Protein AF-A0A0S7EIQ5-F1 (afdb_monomer_lite)

Secondary structure (DSSP, 8-state):
--TT-----------BTTEEEHHHHHHHTT-SSEEEEETTEEEE----TTSEEEEE--TT----EEE---------TT--------------PPP-------

pLDDT: mean 77.89, std 22.31, range [39.38, 98.56]

Sequence (102 aa):
LSENVFIDERRPVLLCDGKLCLRAIQDLFNLTAVEMMYGPLWIVLVADADGFVPLTFKPKDELTVRNGKRKSTLRTPGSPENSCPSSPALSQSPATTAEASV

Organism: NCBI:txid188132

Radius of gyration: 28.07 Å; chains: 1; bounding box: 56×61×72 Å

Foldseek 3Di:
DDPPPDDPDDDDDDADQQWDQPVVVCVVVVADWKWWDDPPDTHTFDQDPVRTGPDGHDPPDDIDMDHPPDPDPPPPPDDDDDDDPDDDDDDDDDDDDDDDDD

Structure (mmCIF, N/CA/C/O backbone):
data_AF-A0A0S7EIQ5-F1
#
_entry.id   AF-A0A0S7EIQ5-F1
#
loop_
_atom_site.group_PDB
_atom_site.id
_atom_site.type_symbol
_atom_site.label_atom_id
_atom_site.label_alt_id
_atom_site.label_comp_id
_atom_site.label_asym_id
_atom_site.label_entity_id
_atom_site.label_seq_id
_atom_site.pdbx_PDB_ins_code
_atom_site.Cartn_x
_atom_site.Cartn_y
_atom_site.Cartn_z
_atom_site.occupancy
_atom_site.B_iso_or_equiv
_atom_site.auth_seq_id
_atom_site.auth_comp_id
_atom_site.auth_asym_id
_atom_site.auth_atom_id
_atom_site.pdbx_PDB_model_num
ATOM 1 N N . LEU A 1 1 ? -5.487 19.110 -25.484 1.00 54.97 1 LEU A N 1
ATOM 2 C CA . LEU A 1 1 ? -4.943 18.708 -24.166 1.00 54.97 1 LEU A CA 1
ATOM 3 C C . LEU A 1 1 ? -3.569 18.118 -24.418 1.00 54.97 1 LEU A C 1
ATOM 5 O O . LEU A 1 1 ? -3.433 17.412 -25.410 1.00 54.97 1 LEU A O 1
ATOM 9 N N . SER A 1 2 ? -2.568 18.479 -23.620 1.00 50.22 2 SER A N 1
ATOM 10 C CA . SER A 1 2 ? -1.175 18.103 -23.885 1.00 50.22 2 SER A CA 1
ATOM 11 C C . SER A 1 2 ? -0.916 16.621 -23.627 1.00 50.22 2 SER A C 1
ATOM 13 O O . SER A 1 2 ? -1.521 16.018 -22.741 1.00 50.22 2 SER A O 1
ATOM 15 N N . GLU A 1 3 ? 0.023 16.059 -24.381 1.00 59.41 3 GLU A N 1
ATOM 16 C CA . GLU A 1 3 ? 0.601 14.744 -24.112 1.00 59.41 3 GLU A CA 1
ATOM 17 C C . GLU A 1 3 ? 1.236 14.722 -22.705 1.00 59.41 3 GLU A C 1
ATOM 19 O O . GLU A 1 3 ? 1.802 15.724 -22.264 1.00 59.41 3 GLU A O 1
ATOM 24 N N . ASN A 1 4 ? 1.141 13.590 -21.998 1.00 53.50 4 ASN A N 1
ATOM 25 C CA . ASN A 1 4 ? 1.654 13.386 -20.631 1.00 53.50 4 ASN A CA 1
ATOM 26 C C . ASN A 1 4 ? 0.956 14.162 -19.489 1.00 53.50 4 ASN A C 1
ATOM 28 O O . ASN A 1 4 ? 1.593 14.512 -18.493 1.00 53.50 4 ASN A O 1
ATOM 32 N N . VAL A 1 5 ? -0.371 14.338 -19.546 1.00 49.72 5 VAL A N 1
ATOM 33 C CA . VAL A 1 5 ? -1.158 14.497 -18.304 1.00 49.72 5 VAL A CA 1
ATOM 34 C C . VAL A 1 5 ? -1.202 13.148 -17.581 1.00 49.72 5 VAL A C 1
ATOM 36 O O . VAL A 1 5 ? -2.007 12.280 -17.914 1.00 49.72 5 VAL A O 1
ATOM 39 N N . PHE A 1 6 ? -0.336 12.969 -16.583 1.00 54.25 6 PHE A N 1
ATOM 40 C CA . PHE A 1 6 ? -0.439 11.855 -15.641 1.00 54.25 6 PHE A CA 1
ATOM 41 C C . PHE A 1 6 ? -1.675 12.055 -14.759 1.00 54.25 6 PHE A C 1
ATOM 43 O O . PHE A 1 6 ? -1.693 12.922 -13.886 1.00 54.25 6 PHE A O 1
ATOM 50 N N . ILE A 1 7 ? -2.714 11.253 -14.992 1.00 56.72 7 ILE A N 1
ATOM 51 C CA . ILE A 1 7 ? -3.848 11.144 -14.074 1.00 56.72 7 ILE A CA 1
ATOM 52 C C . ILE A 1 7 ? -3.369 10.310 -12.881 1.00 56.72 7 ILE A C 1
ATOM 54 O O . ILE A 1 7 ? -3.043 9.136 -13.049 1.00 56.72 7 ILE A O 1
ATOM 58 N N . ASP A 1 8 ? -3.309 10.912 -11.693 1.00 69.62 8 ASP A N 1
ATOM 59 C CA . ASP A 1 8 ? -2.996 10.198 -10.449 1.00 69.62 8 ASP A CA 1
ATOM 60 C C . ASP A 1 8 ? -4.202 9.324 -10.059 1.00 69.62 8 ASP A C 1
ATOM 62 O O . ASP A 1 8 ? -5.173 9.792 -9.458 1.00 69.62 8 ASP A O 1
ATOM 66 N N . GLU A 1 9 ? -4.193 8.066 -10.510 1.00 83.88 9 GLU A N 1
ATOM 67 C CA . GLU A 1 9 ? -5.317 7.131 -10.406 1.00 83.88 9 GLU A CA 1
ATOM 68 C C . GLU A 1 9 ? -5.500 6.620 -8.968 1.00 83.88 9 GLU A C 1
ATOM 70 O O . GLU A 1 9 ? -5.111 5.514 -8.593 1.00 83.88 9 GLU A O 1
ATOM 75 N N . ARG A 1 10 ? -6.121 7.449 -8.133 1.00 90.50 10 ARG A N 1
ATOM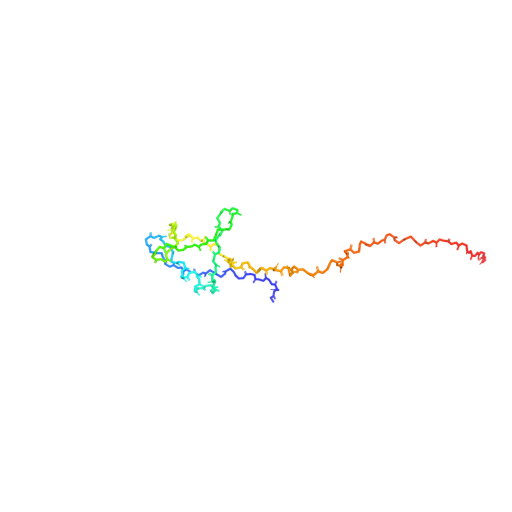 76 C CA . ARG A 1 10 ? -6.379 7.147 -6.723 1.00 90.50 10 ARG A CA 1
ATOM 77 C C . ARG A 1 10 ? -7.597 6.242 -6.562 1.00 90.50 10 ARG A C 1
ATOM 79 O O . ARG A 1 10 ? -8.713 6.612 -6.927 1.00 90.50 10 ARG A O 1
ATOM 86 N N . ARG A 1 11 ? -7.397 5.073 -5.948 1.00 93.69 11 ARG A N 1
ATOM 87 C CA . ARG A 1 11 ? -8.456 4.097 -5.646 1.00 93.69 11 ARG A CA 1
ATOM 88 C C . ARG A 1 11 ? -8.507 3.812 -4.138 1.00 93.69 11 ARG A C 1
ATOM 90 O O . ARG A 1 11 ? -7.535 3.274 -3.611 1.00 93.69 11 ARG A O 1
ATOM 97 N N . PRO A 1 12 ? -9.595 4.163 -3.424 1.00 94.19 12 PRO A N 1
ATOM 98 C CA . PRO A 1 12 ? -9.720 3.865 -2.002 1.00 94.19 12 PRO A CA 1
ATOM 99 C C . PRO A 1 12 ? -9.935 2.363 -1.773 1.00 94.19 12 PRO A C 1
ATOM 101 O O . PRO A 1 12 ? -10.6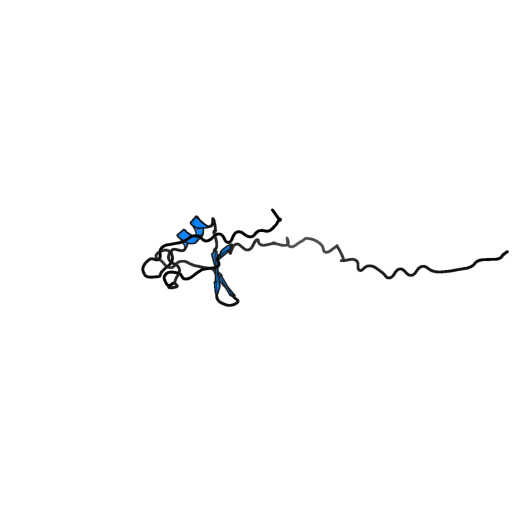29 1.696 -2.540 1.00 94.19 12 PRO A O 1
ATOM 104 N N . VAL A 1 13 ? -9.370 1.848 -0.683 1.00 94.88 13 VAL A N 1
ATOM 105 C CA . VAL A 1 13 ? -9.466 0.445 -0.256 1.00 94.88 13 VAL A CA 1
ATOM 106 C C . VAL A 1 13 ? -9.794 0.367 1.234 1.00 94.88 13 VAL A C 1
ATOM 108 O O . VAL A 1 13 ? -9.472 1.280 1.995 1.00 94.88 13 VAL A O 1
ATOM 111 N N . LEU A 1 14 ? -10.440 -0.721 1.655 1.00 95.81 14 LEU A N 1
ATOM 112 C CA . LEU A 1 14 ? -10.657 -1.022 3.071 1.00 95.81 14 LEU A CA 1
ATOM 113 C C . LEU A 1 14 ? -9.478 -1.824 3.636 1.00 95.81 14 LEU A C 1
ATOM 115 O O . LEU A 1 14 ? -8.848 -2.611 2.928 1.00 95.81 14 LEU A O 1
ATOM 119 N N . LEU A 1 15 ? -9.210 -1.631 4.927 1.00 96.94 15 LEU A N 1
ATOM 120 C CA . LEU A 1 15 ? -8.195 -2.357 5.689 1.00 96.94 15 LEU A CA 1
ATOM 121 C C . LEU A 1 15 ? -8.880 -3.343 6.642 1.00 96.94 15 LEU A C 1
ATOM 123 O O . LEU A 1 15 ? -9.897 -3.004 7.245 1.00 96.94 15 LEU A O 1
ATOM 127 N N . CYS A 1 16 ? -8.304 -4.531 6.811 1.00 96.44 16 CYS A N 1
ATOM 128 C CA . CYS A 1 16 ? -8.732 -5.509 7.814 1.00 96.44 16 CYS A CA 1
ATOM 129 C C . CYS A 1 16 ? -7.790 -5.387 9.015 1.00 96.44 16 CYS A C 1
ATOM 131 O O . CYS A 1 16 ? -6.622 -5.750 8.907 1.00 96.44 16 CYS A O 1
ATOM 133 N N . ASP A 1 17 ? -8.254 -4.786 10.113 1.00 95.88 17 ASP A N 1
ATOM 134 C CA . ASP A 1 17 ? -7.448 -4.496 11.314 1.00 95.88 17 ASP A CA 1
ATOM 135 C C . ASP A 1 17 ? -6.112 -3.783 11.008 1.00 95.88 17 ASP A C 1
ATOM 137 O O . ASP A 1 17 ? -5.057 -4.064 11.574 1.00 95.88 17 ASP A O 1
ATOM 141 N N . GLY A 1 18 ? -6.156 -2.851 10.049 1.00 97.44 18 GLY A N 1
ATOM 142 C CA . GLY A 1 18 ? -4.992 -2.114 9.549 1.00 97.44 18 GLY A CA 1
ATOM 143 C C . GLY A 1 18 ? -4.161 -2.857 8.494 1.00 97.44 18 GLY A C 1
ATOM 144 O O . GLY A 1 18 ? -3.363 -2.216 7.814 1.00 97.44 18 GLY A O 1
ATOM 145 N N . LYS A 1 19 ? -4.352 -4.166 8.287 1.00 97.62 19 LYS A N 1
ATOM 146 C CA . LYS A 1 19 ? -3.726 -4.902 7.177 1.00 97.62 19 LYS A CA 1
ATOM 147 C C . LYS A 1 19 ? -4.390 -4.570 5.836 1.00 97.62 19 LYS A C 1
ATOM 149 O O . LYS A 1 19 ? -5.602 -4.365 5.755 1.00 97.62 19 LYS A O 1
ATOM 154 N N . LEU A 1 20 ? -3.607 -4.617 4.758 1.00 97.62 20 LEU A N 1
ATOM 155 C CA . LEU A 1 20 ? -4.070 -4.450 3.376 1.00 97.62 20 LEU A CA 1
ATOM 156 C C . LEU A 1 20 ? -3.978 -5.781 2.616 1.00 97.62 20 LEU A C 1
ATOM 158 O O . LEU A 1 20 ? -2.925 -6.414 2.609 1.00 97.62 20 LEU A O 1
ATOM 162 N N . CYS A 1 21 ? -5.061 -6.225 1.973 1.00 97.94 21 CYS A N 1
ATOM 163 C CA . CYS A 1 21 ? -5.035 -7.435 1.144 1.00 97.94 21 CYS A CA 1
ATOM 164 C C . CYS A 1 21 ? -4.225 -7.173 -0.135 1.00 97.94 21 CYS A C 1
ATOM 166 O O . CYS A 1 21 ? -4.595 -6.305 -0.930 1.00 97.94 21 CYS A O 1
ATOM 168 N N . LEU A 1 22 ? -3.145 -7.930 -0.366 1.00 98.06 22 LEU A N 1
ATOM 169 C CA . LEU A 1 22 ? -2.279 -7.720 -1.536 1.00 98.06 22 LEU A CA 1
ATOM 170 C C . LEU A 1 22 ? -3.046 -7.933 -2.847 1.00 98.06 22 LEU A C 1
ATOM 172 O O . LEU A 1 22 ? -2.892 -7.162 -3.797 1.00 98.06 22 LEU A O 1
ATOM 176 N N . ARG A 1 23 ? -3.930 -8.937 -2.865 1.00 97.94 23 ARG A N 1
ATOM 177 C CA . ARG A 1 23 ? -4.746 -9.266 -4.033 1.00 97.94 23 ARG A CA 1
ATOM 178 C C . ARG A 1 23 ? -5.676 -8.127 -4.446 1.00 97.94 23 ARG A C 1
ATOM 180 O O . ARG A 1 23 ? -5.847 -7.902 -5.636 1.00 97.94 23 ARG A O 1
ATOM 187 N N . ALA A 1 24 ? -6.206 -7.358 -3.493 1.00 96.94 24 ALA A N 1
ATOM 188 C CA . ALA A 1 24 ? -7.017 -6.189 -3.817 1.00 96.94 24 ALA A CA 1
ATOM 189 C C . ALA A 1 24 ? -6.209 -5.152 -4.620 1.00 96.94 24 ALA A C 1
ATOM 191 O O . ALA A 1 24 ? -6.694 -4.666 -5.634 1.00 96.94 24 ALA A O 1
ATOM 192 N N . ILE A 1 25 ? -4.957 -4.864 -4.238 1.00 95.88 25 ILE A N 1
ATOM 193 C CA . ILE A 1 25 ? -4.093 -3.938 -4.997 1.00 95.88 25 ILE A CA 1
ATOM 194 C C . ILE A 1 25 ? -3.784 -4.498 -6.395 1.00 95.88 25 ILE A C 1
ATOM 196 O O . ILE A 1 25 ? -3.825 -3.765 -7.382 1.00 95.88 25 ILE A O 1
ATOM 200 N N . GLN A 1 26 ? -3.478 -5.797 -6.475 1.00 96.69 26 GLN A N 1
ATOM 201 C CA . GLN A 1 26 ? -3.203 -6.493 -7.735 1.00 96.69 26 GLN A CA 1
ATOM 202 C C . GLN A 1 26 ? -4.394 -6.393 -8.699 1.00 96.69 26 GLN A C 1
ATOM 204 O O . GLN A 1 26 ? -4.226 -5.926 -9.826 1.00 96.69 26 GLN A O 1
ATOM 209 N N . ASP A 1 27 ? -5.595 -6.741 -8.239 1.00 96.75 27 ASP A N 1
ATOM 210 C CA . ASP A 1 27 ? -6.804 -6.760 -9.063 1.00 96.75 27 ASP A CA 1
ATOM 211 C C . ASP A 1 27 ? -7.289 -5.328 -9.409 1.00 96.75 27 ASP A C 1
ATOM 213 O O . ASP A 1 27 ? -7.660 -5.077 -10.556 1.00 96.75 27 ASP A O 1
ATOM 217 N N . LEU A 1 28 ? -7.221 -4.351 -8.484 1.00 95.25 28 LEU A N 1
ATOM 218 C CA . LEU A 1 28 ? -7.667 -2.963 -8.739 1.00 95.25 28 LEU A CA 1
ATOM 219 C C . LEU A 1 28 ? -6.796 -2.194 -9.747 1.00 95.25 28 LEU A C 1
ATOM 221 O O . LEU A 1 28 ? -7.312 -1.295 -10.411 1.00 95.25 28 LEU A O 1
ATOM 225 N N . PHE A 1 29 ? -5.503 -2.517 -9.850 1.00 93.19 29 PHE A N 1
ATOM 226 C CA . PHE A 1 29 ? -4.548 -1.848 -10.747 1.00 93.19 29 PHE A CA 1
ATOM 227 C C . PHE A 1 29 ? -4.032 -2.758 -11.881 1.00 93.19 29 PHE A C 1
ATOM 229 O O . PHE A 1 29 ? -3.109 -2.383 -12.605 1.00 93.19 29 PHE A O 1
ATOM 236 N N . ASN A 1 30 ? -4.603 -3.960 -12.038 1.00 94.56 30 ASN A N 1
ATOM 237 C CA . ASN A 1 30 ? -4.151 -4.999 -12.976 1.00 94.56 30 ASN A CA 1
ATOM 238 C C . ASN A 1 30 ? -2.634 -5.301 -12.868 1.00 94.56 30 ASN A C 1
ATOM 240 O O . ASN A 1 30 ? -1.925 -5.516 -13.858 1.00 94.56 30 ASN A O 1
ATOM 244 N N . LEU A 1 31 ? -2.114 -5.279 -11.638 1.00 93.69 31 LEU A N 1
ATOM 245 C CA . LEU A 1 31 ? -0.717 -5.545 -11.313 1.00 93.69 31 LEU A CA 1
ATOM 246 C C . LEU A 1 31 ? -0.538 -6.997 -10.877 1.00 93.69 31 LEU A C 1
ATOM 248 O O . LEU A 1 31 ? -1.369 -7.573 -10.193 1.00 93.69 31 LEU A O 1
ATOM 252 N N . THR A 1 32 ? 0.596 -7.596 -11.236 1.00 94.62 32 THR A N 1
ATOM 253 C CA . THR A 1 32 ? 0.905 -8.998 -10.884 1.00 94.62 32 THR A CA 1
ATOM 254 C C . THR A 1 32 ? 2.081 -9.118 -9.919 1.00 94.62 32 THR A C 1
ATOM 256 O O . THR A 1 32 ? 2.055 -9.969 -9.039 1.00 94.62 32 THR A O 1
ATOM 259 N N . ALA A 1 33 ? 3.057 -8.215 -10.010 1.00 96.12 33 ALA A N 1
ATOM 260 C CA . ALA A 1 33 ? 3.952 -7.884 -8.906 1.00 96.12 33 ALA A CA 1
ATOM 261 C C . ALA A 1 33 ? 3.736 -6.404 -8.570 1.00 96.12 33 ALA A C 1
ATOM 263 O O . ALA A 1 33 ? 3.659 -5.580 -9.484 1.00 96.12 33 ALA A O 1
ATOM 264 N N . VAL A 1 34 ? 3.634 -6.073 -7.285 1.00 97.25 34 VAL A N 1
ATOM 265 C CA . VAL A 1 34 ? 3.427 -4.700 -6.806 1.00 97.25 34 VAL A CA 1
ATOM 266 C C . VAL A 1 34 ? 4.678 -4.267 -6.053 1.00 97.25 34 VAL A C 1
ATOM 268 O O . VAL A 1 34 ? 5.104 -4.953 -5.129 1.00 97.25 34 VAL A O 1
ATOM 271 N N . GLU A 1 35 ? 5.263 -3.138 -6.436 1.00 97.25 35 GLU A N 1
ATOM 272 C CA . GLU A 1 35 ? 6.245 -2.428 -5.612 1.00 97.25 35 GLU A CA 1
ATOM 273 C C . GLU A 1 35 ? 5.571 -1.188 -5.003 1.00 97.25 35 GLU A C 1
ATOM 275 O O . GLU A 1 35 ? 4.886 -0.464 -5.726 1.00 97.25 35 GLU A O 1
ATOM 280 N N . MET A 1 36 ? 5.777 -0.918 -3.710 1.00 96.44 36 MET A N 1
ATOM 281 C CA . MET A 1 36 ? 5.385 0.349 -3.069 1.00 96.44 36 MET A CA 1
ATOM 282 C C . MET A 1 36 ? 6.606 1.217 -2.762 1.00 96.44 36 MET A C 1
ATOM 284 O O . MET A 1 36 ? 7.697 0.698 -2.507 1.00 96.44 36 MET A O 1
ATOM 288 N N . MET A 1 37 ? 6.418 2.535 -2.748 1.00 96.12 37 MET A N 1
ATOM 289 C CA . MET A 1 37 ? 7.438 3.479 -2.296 1.00 96.12 37 MET A CA 1
ATOM 290 C C . MET A 1 37 ? 7.592 3.421 -0.766 1.00 96.12 37 MET A C 1
ATOM 292 O O . MET A 1 37 ? 6.611 3.518 -0.033 1.00 96.12 37 MET A O 1
ATOM 296 N N . TYR A 1 38 ? 8.825 3.287 -0.280 1.00 93.62 38 TYR A N 1
ATOM 297 C CA . TYR A 1 38 ? 9.170 3.276 1.142 1.00 93.62 38 TYR A CA 1
ATOM 298 C C . TYR A 1 38 ? 10.436 4.112 1.369 1.00 93.62 38 TYR A C 1
ATOM 300 O O . TYR A 1 38 ? 11.565 3.653 1.167 1.00 93.62 38 TYR A O 1
ATOM 308 N N . GLY A 1 39 ? 10.247 5.386 1.727 1.00 92.62 39 GLY A N 1
ATOM 309 C CA . GLY A 1 39 ? 11.328 6.374 1.713 1.00 92.62 39 GLY A CA 1
ATOM 310 C C . GLY A 1 39 ? 11.936 6.491 0.303 1.00 92.62 39 GLY A C 1
ATOM 311 O O . GLY A 1 39 ? 11.182 6.654 -0.654 1.00 92.62 39 GLY A O 1
ATOM 312 N N . PRO A 1 40 ? 13.269 6.382 0.134 1.00 94.19 40 PRO A N 1
ATOM 313 C CA . PRO A 1 40 ? 13.912 6.402 -1.183 1.00 94.19 40 PRO A CA 1
ATOM 314 C C . PRO A 1 40 ? 13.836 5.056 -1.930 1.00 94.19 40 PRO A C 1
ATOM 316 O O . PRO A 1 40 ? 14.307 4.960 -3.064 1.00 94.19 40 PRO A O 1
ATOM 319 N N . LEU A 1 41 ? 13.312 3.998 -1.302 1.00 96.12 41 LEU A N 1
ATOM 320 C CA . LEU A 1 41 ? 13.291 2.645 -1.855 1.00 96.12 41 LEU A CA 1
ATOM 321 C C . LEU A 1 41 ? 11.942 2.308 -2.490 1.00 96.12 41 LEU A C 1
ATOM 323 O O . LEU A 1 41 ? 10.904 2.869 -2.147 1.00 96.12 41 LEU A O 1
ATOM 327 N N . TRP A 1 42 ? 11.966 1.319 -3.379 1.00 96.88 42 TRP A N 1
ATOM 328 C CA . TRP A 1 42 ? 10.776 0.623 -3.853 1.00 96.88 42 TRP A CA 1
ATOM 329 C C . TRP A 1 42 ? 10.853 -0.819 -3.366 1.00 96.88 42 TRP A C 1
ATOM 331 O O . TRP A 1 42 ? 11.777 -1.543 -3.741 1.00 96.88 42 TRP A O 1
ATOM 341 N N . ILE A 1 43 ? 9.925 -1.211 -2.494 1.00 96.19 43 ILE A N 1
ATOM 342 C CA . ILE A 1 43 ? 9.887 -2.545 -1.885 1.00 96.19 43 ILE A CA 1
ATOM 343 C C . ILE A 1 43 ? 8.792 -3.382 -2.541 1.00 96.19 43 ILE A C 1
ATOM 345 O O . ILE A 1 43 ? 7.690 -2.890 -2.779 1.00 96.19 43 ILE A O 1
ATOM 349 N N . VAL A 1 44 ? 9.091 -4.646 -2.844 1.00 97.12 44 VAL A N 1
ATOM 350 C CA . VAL A 1 44 ? 8.098 -5.589 -3.378 1.00 97.12 44 VAL A CA 1
ATOM 351 C C . VAL A 1 44 ? 7.131 -5.964 -2.259 1.00 97.12 44 VAL A C 1
ATOM 353 O O . VAL A 1 44 ? 7.557 -6.422 -1.200 1.00 97.12 44 VAL A O 1
ATOM 356 N N . LEU A 1 45 ? 5.834 -5.794 -2.502 1.00 97.69 45 LEU A N 1
ATOM 357 C CA . LEU A 1 45 ? 4.799 -6.275 -1.599 1.00 97.69 45 LEU A CA 1
ATOM 358 C C . LEU A 1 45 ? 4.620 -7.787 -1.753 1.00 97.69 45 LEU A C 1
ATOM 360 O O . LEU A 1 45 ? 4.483 -8.309 -2.860 1.00 97.69 45 LEU A O 1
ATOM 364 N N . VAL A 1 46 ? 4.591 -8.470 -0.613 1.00 97.50 46 VAL A N 1
ATOM 365 C CA . VAL A 1 46 ? 4.338 -9.908 -0.473 1.00 97.50 46 VAL A CA 1
ATOM 366 C C . VAL A 1 46 ? 3.137 -10.126 0.442 1.00 97.50 46 VAL A C 1
ATOM 368 O O . VAL A 1 46 ? 2.754 -9.217 1.176 1.00 97.50 46 VAL A O 1
ATOM 371 N N . ALA A 1 47 ? 2.544 -11.316 0.386 1.00 98.12 47 ALA A N 1
ATOM 372 C CA . ALA A 1 47 ? 1.469 -11.718 1.283 1.00 98.12 47 ALA A CA 1
ATOM 373 C C . ALA A 1 47 ? 1.995 -12.588 2.437 1.00 98.12 47 ALA A C 1
ATOM 375 O O . ALA A 1 47 ? 2.946 -13.351 2.263 1.00 98.12 47 ALA A O 1
ATOM 376 N N . ASP A 1 48 ? 1.345 -12.487 3.594 1.00 97.94 48 ASP A N 1
ATOM 377 C CA . ASP A 1 48 ? 1.371 -13.484 4.659 1.00 97.94 48 ASP A CA 1
ATOM 378 C C . ASP A 1 48 ? 0.479 -14.697 4.309 1.00 97.94 48 ASP A C 1
ATOM 380 O O . ASP A 1 48 ? -0.070 -14.796 3.207 1.00 97.94 48 ASP A O 1
ATOM 384 N N . ALA A 1 49 ? 0.351 -15.646 5.241 1.00 97.94 49 ALA A N 1
ATOM 385 C CA . ALA A 1 49 ? -0.434 -16.869 5.044 1.00 97.94 49 ALA A CA 1
ATOM 386 C C . ALA A 1 49 ? -1.934 -16.613 4.780 1.00 97.94 49 ALA A C 1
ATOM 388 O O . ALA A 1 49 ? -2.590 -17.453 4.168 1.00 97.94 49 ALA A O 1
ATOM 389 N N . ASP A 1 50 ? -2.450 -15.453 5.196 1.00 97.81 50 ASP A N 1
ATOM 390 C CA . ASP A 1 50 ? -3.855 -15.056 5.077 1.00 97.81 50 ASP A CA 1
ATOM 391 C C . ASP A 1 50 ? -4.121 -14.195 3.818 1.00 97.81 50 ASP A C 1
ATOM 393 O O . ASP A 1 50 ? -5.258 -13.804 3.551 1.00 97.81 50 ASP A O 1
ATOM 397 N N . GLY A 1 51 ? -3.087 -13.881 3.024 1.00 98.19 51 GLY A N 1
ATOM 398 C CA . GLY A 1 51 ? -3.197 -13.056 1.812 1.00 98.19 51 GLY A CA 1
ATOM 399 C C . GLY A 1 51 ? -2.994 -11.548 2.027 1.00 98.19 51 GLY A C 1
ATOM 400 O O . GLY A 1 51 ? -3.203 -10.755 1.098 1.00 98.19 51 GLY A O 1
ATOM 401 N N . PHE A 1 52 ? -2.587 -11.126 3.225 1.00 98.56 52 PHE A N 1
ATOM 402 C CA . PHE A 1 52 ? -2.384 -9.720 3.571 1.00 98.56 52 PHE A CA 1
ATOM 403 C C . PHE A 1 52 ? -0.919 -9.302 3.481 1.00 98.56 52 PHE A C 1
ATOM 405 O O . PHE A 1 52 ? -0.010 -10.085 3.728 1.00 98.56 52 PHE A O 1
ATOM 412 N N . VAL A 1 53 ? -0.672 -8.030 3.176 1.00 97.94 53 VAL A N 1
ATOM 413 C CA . VAL A 1 53 ? 0.661 -7.440 3.321 1.00 97.94 53 VAL A CA 1
ATOM 414 C C . VAL A 1 53 ? 1.064 -7.489 4.806 1.00 97.94 53 VAL A C 1
ATOM 416 O O . VAL A 1 53 ? 0.269 -7.050 5.641 1.00 97.94 53 VAL A O 1
ATOM 419 N N . PRO A 1 54 ? 2.280 -7.953 5.167 1.00 96.88 54 PRO A N 1
ATOM 420 C CA . PRO A 1 54 ? 2.763 -8.016 6.551 1.00 96.88 54 PRO A CA 1
ATOM 421 C C . PRO A 1 54 ? 3.205 -6.634 7.083 1.00 96.88 54 PRO A C 1
ATOM 423 O O . PRO A 1 54 ? 4.283 -6.476 7.653 1.00 96.88 54 PRO A O 1
ATOM 426 N N . LEU A 1 55 ? 2.369 -5.618 6.865 1.00 94.94 55 LEU A N 1
ATOM 427 C CA . LEU A 1 55 ? 2.509 -4.233 7.311 1.00 94.94 55 LEU A CA 1
ATOM 428 C C . LEU A 1 55 ? 1.134 -3.735 7.774 1.00 94.94 55 LEU A C 1
ATOM 430 O O . LEU A 1 55 ? 0.106 -4.136 7.223 1.00 94.94 55 LEU A O 1
ATOM 434 N N . THR A 1 56 ? 1.115 -2.836 8.756 1.00 96.69 56 THR A N 1
ATOM 435 C CA . THR A 1 56 ? -0.105 -2.157 9.204 1.00 96.69 56 THR A CA 1
ATOM 436 C C . THR A 1 56 ? -0.134 -0.715 8.708 1.00 96.69 56 THR A C 1
ATOM 438 O O . THR A 1 56 ? 0.844 0.024 8.817 1.00 96.69 56 THR A O 1
ATOM 441 N N . PHE A 1 57 ? -1.284 -0.323 8.171 1.00 96.38 57 PHE A N 1
ATOM 442 C CA . PHE A 1 57 ? -1.572 0.993 7.616 1.00 96.38 57 PHE A CA 1
ATOM 443 C C . PHE A 1 57 ? -2.660 1.673 8.451 1.00 96.38 57 PHE A C 1
ATOM 445 O O . PHE A 1 57 ? -3.502 1.013 9.070 1.00 96.38 57 PHE A O 1
ATOM 452 N N . LYS A 1 58 ? -2.659 3.002 8.477 1.00 96.38 58 LYS A N 1
ATOM 453 C CA . LYS A 1 58 ? -3.681 3.813 9.142 1.00 96.38 58 LYS A CA 1
ATOM 454 C C . LYS A 1 58 ? -4.759 4.237 8.139 1.00 96.38 58 LYS A C 1
ATOM 456 O O . LYS A 1 58 ? -4.488 4.374 6.944 1.00 96.38 58 LYS A O 1
ATOM 461 N N . PRO A 1 59 ? -5.995 4.504 8.598 1.00 94.88 59 PRO A N 1
ATOM 462 C CA . PRO A 1 59 ? -7.005 5.123 7.751 1.00 94.88 59 PRO A CA 1
ATOM 463 C C . PRO A 1 59 ? -6.493 6.453 7.178 1.00 94.88 59 PRO A C 1
ATOM 465 O O . PRO A 1 59 ? -6.083 7.328 7.941 1.00 94.88 59 PRO A O 1
ATOM 468 N N . LYS A 1 60 ? -6.602 6.614 5.852 1.00 92.19 60 LYS A N 1
ATOM 469 C CA . LYS A 1 60 ? -6.102 7.752 5.050 1.00 92.19 60 LYS A CA 1
ATOM 470 C C . LYS A 1 60 ? -4.585 7.791 4.783 1.00 92.19 60 LYS A C 1
ATOM 472 O O . LYS A 1 60 ? -4.122 8.803 4.266 1.00 92.19 60 LYS A O 1
ATOM 477 N N . ASP A 1 61 ? -3.829 6.727 5.059 1.00 95.00 61 ASP A N 1
ATOM 478 C CA . ASP A 1 61 ? -2.477 6.597 4.493 1.00 95.00 61 ASP A CA 1
ATOM 479 C C . ASP A 1 61 ? -2.557 6.481 2.954 1.00 95.00 61 ASP A C 1
ATOM 481 O O . ASP A 1 61 ? -3.396 5.750 2.421 1.00 95.00 61 ASP A O 1
ATOM 485 N N . GLU A 1 62 ? -1.681 7.187 2.231 1.00 93.81 62 GLU A N 1
ATOM 486 C CA . GLU A 1 62 ? -1.590 7.125 0.765 1.00 93.81 62 GLU A CA 1
ATOM 487 C C . GLU A 1 62 ? -0.397 6.259 0.331 1.00 93.81 62 GLU A C 1
ATOM 489 O O . GLU A 1 62 ? 0.738 6.500 0.742 1.00 93.81 62 GLU A O 1
ATOM 494 N N . LEU A 1 63 ? -0.638 5.262 -0.529 1.00 93.88 63 LEU A N 1
ATOM 495 C CA . LEU A 1 63 ? 0.404 4.393 -1.088 1.00 93.88 63 LEU A CA 1
ATOM 496 C C . LEU A 1 63 ? 0.645 4.707 -2.566 1.00 93.88 63 LEU A C 1
ATOM 498 O O . LEU A 1 63 ? -0.207 4.442 -3.412 1.00 93.88 63 LEU A O 1
ATOM 502 N N . THR A 1 64 ? 1.851 5.168 -2.898 1.00 95.50 64 THR A N 1
ATOM 503 C CA . THR A 1 64 ? 2.329 5.159 -4.286 1.00 95.50 64 THR A CA 1
ATOM 504 C C . THR A 1 64 ? 2.807 3.751 -4.639 1.00 95.50 64 THR A C 1
ATOM 506 O O . THR A 1 64 ? 3.785 3.258 -4.068 1.00 95.50 64 THR A O 1
ATOM 509 N N . VAL A 1 65 ? 2.126 3.104 -5.586 1.00 95.00 65 VAL A N 1
ATOM 510 C CA . VAL A 1 65 ? 2.445 1.752 -6.075 1.00 95.00 65 VAL A CA 1
ATOM 511 C C . VAL A 1 65 ? 2.862 1.765 -7.543 1.00 95.00 65 VAL A C 1
ATOM 513 O O . VAL A 1 65 ? 2.494 2.659 -8.302 1.00 95.00 65 VAL A O 1
ATOM 516 N N . ARG A 1 66 ? 3.627 0.755 -7.964 1.00 94.75 66 ARG A N 1
ATOM 517 C CA . ARG A 1 66 ? 3.987 0.526 -9.369 1.00 94.75 66 ARG A CA 1
ATOM 518 C C . ARG A 1 66 ? 4.100 -0.959 -9.701 1.00 94.75 66 ARG A C 1
ATOM 520 O O . ARG A 1 66 ? 4.181 -1.815 -8.821 1.00 94.75 66 ARG A O 1
ATOM 527 N N . ASN A 1 67 ? 4.169 -1.259 -10.996 1.00 95.19 67 ASN A N 1
ATOM 528 C CA . ASN A 1 67 ? 4.390 -2.613 -11.489 1.00 95.19 67 ASN A CA 1
ATOM 529 C C . ASN A 1 67 ? 5.819 -3.098 -11.180 1.00 95.19 67 ASN A C 1
ATOM 531 O O . ASN A 1 67 ? 6.785 -2.621 -11.774 1.00 95.19 67 ASN A O 1
ATOM 535 N N . GLY A 1 68 ? 5.940 -4.087 -10.293 1.00 93.19 68 GLY A N 1
ATOM 536 C CA . GLY A 1 68 ? 7.203 -4.742 -9.944 1.00 93.19 68 GLY A CA 1
ATOM 537 C C . GLY A 1 68 ? 7.726 -5.718 -11.007 1.00 93.19 68 GLY A C 1
ATOM 538 O O . GLY A 1 68 ? 8.850 -6.210 -10.888 1.00 93.19 68 GLY A O 1
ATOM 539 N N . LYS A 1 69 ? 6.960 -6.012 -12.073 1.00 90.06 69 LYS A N 1
ATOM 540 C CA . LYS A 1 69 ? 7.466 -6.804 -13.205 1.00 90.06 69 LYS A CA 1
ATOM 541 C C . LYS A 1 69 ? 8.496 -6.003 -13.993 1.00 90.06 69 LYS A C 1
ATOM 543 O O . LYS A 1 69 ? 8.188 -5.330 -14.977 1.00 90.06 69 LYS A O 1
ATOM 548 N N . ARG A 1 70 ? 9.759 -6.164 -13.605 1.00 77.50 70 ARG A N 1
ATOM 549 C CA . ARG A 1 70 ? 10.911 -5.793 -14.426 1.00 77.50 70 ARG A CA 1
ATOM 550 C C . ARG A 1 70 ? 10.796 -6.506 -15.771 1.00 77.50 70 ARG A C 1
ATOM 552 O O . ARG A 1 70 ? 10.932 -7.727 -15.839 1.00 77.50 70 ARG A O 1
ATOM 559 N N . LYS A 1 71 ? 10.572 -5.745 -16.847 1.00 68.00 71 LYS A N 1
ATOM 560 C CA . LYS A 1 71 ? 10.781 -6.242 -18.210 1.00 68.00 71 LYS A CA 1
ATOM 561 C C . LYS A 1 71 ? 12.261 -6.595 -18.340 1.00 68.00 71 LYS A C 1
ATOM 563 O O . LYS A 1 71 ? 13.107 -5.711 -18.446 1.00 68.00 71 LYS A O 1
ATOM 568 N N . SER A 1 72 ? 12.580 -7.882 -18.230 1.00 57.50 72 SER A N 1
ATOM 569 C CA . SER A 1 72 ? 13.956 -8.336 -18.374 1.00 57.50 72 SER A CA 1
ATOM 570 C C . SER A 1 72 ? 14.363 -8.136 -19.825 1.00 57.50 72 SER A C 1
ATOM 572 O O . SER A 1 72 ? 13.958 -8.897 -20.704 1.00 57.50 72 SER A O 1
ATOM 574 N N . THR A 1 73 ? 15.168 -7.109 -20.085 1.00 55.47 73 THR A N 1
ATOM 575 C CA . THR A 1 73 ? 15.977 -7.042 -21.298 1.00 55.47 73 THR A CA 1
ATOM 576 C C . THR A 1 73 ? 17.068 -8.097 -21.173 1.00 55.47 73 THR A C 1
ATOM 578 O O . THR A 1 73 ? 18.225 -7.786 -20.882 1.00 55.47 73 THR A O 1
ATOM 581 N N . LEU A 1 74 ? 16.678 -9.358 -21.373 1.00 56.00 74 LEU A N 1
ATOM 582 C CA . LEU A 1 74 ? 17.594 -10.433 -21.711 1.00 56.00 74 LEU A CA 1
ATOM 583 C C . LEU A 1 74 ? 18.309 -10.004 -22.993 1.00 56.00 74 LEU A C 1
ATOM 585 O O . LEU A 1 74 ? 17.802 -10.204 -24.095 1.00 56.00 74 LEU A O 1
ATOM 589 N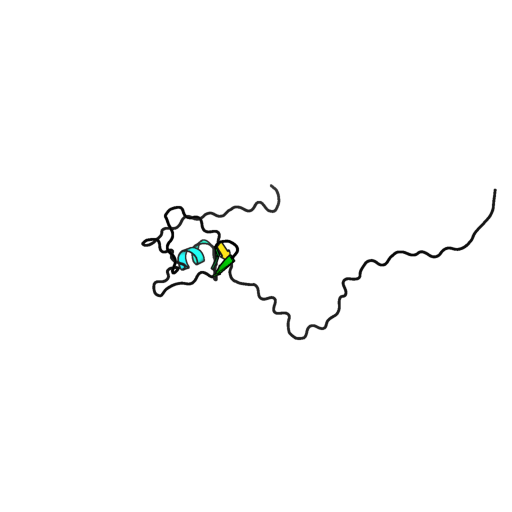 N . ARG A 1 75 ? 19.491 -9.389 -22.856 1.00 59.84 75 ARG A N 1
ATOM 590 C CA . ARG A 1 75 ? 20.448 -9.367 -23.959 1.00 59.84 75 ARG A CA 1
ATOM 591 C C . ARG A 1 75 ? 20.791 -10.824 -24.224 1.00 59.84 75 ARG A C 1
ATOM 593 O O . ARG A 1 75 ? 21.445 -11.445 -23.390 1.00 59.84 75 ARG A O 1
ATOM 600 N N . THR A 1 76 ? 20.315 -11.359 -25.344 1.00 55.09 76 THR A N 1
ATOM 601 C CA . THR A 1 76 ? 20.658 -12.705 -25.804 1.00 55.09 76 THR A CA 1
ATOM 602 C C . THR A 1 76 ? 22.179 -12.865 -25.756 1.00 55.09 76 THR A C 1
ATOM 604 O O . THR A 1 76 ? 22.873 -12.092 -26.429 1.00 55.09 76 THR A O 1
ATOM 607 N N . PRO A 1 77 ? 22.724 -13.817 -24.975 1.00 50.50 77 PRO A N 1
ATOM 608 C CA . PRO A 1 77 ? 24.153 -14.098 -24.985 1.00 50.50 77 PRO A CA 1
ATOM 609 C C . PRO A 1 77 ? 24.536 -14.578 -26.390 1.00 50.50 77 PRO A C 1
ATOM 611 O O . PRO A 1 77 ? 24.168 -15.682 -26.781 1.00 50.50 77 PRO A O 1
ATOM 614 N N . GLY A 1 78 ? 25.193 -13.718 -27.176 1.00 51.78 78 GLY A N 1
ATOM 615 C CA . GLY A 1 78 ? 25.511 -13.996 -28.583 1.00 51.78 78 GLY A CA 1
ATOM 616 C C . GLY A 1 78 ? 25.208 -12.884 -29.596 1.00 51.78 78 GLY A C 1
ATOM 617 O O . GLY A 1 78 ? 25.517 -13.072 -30.767 1.00 51.78 78 GLY A O 1
ATOM 618 N N . SER A 1 79 ? 24.651 -11.728 -29.207 1.00 50.22 79 SER A N 1
ATOM 619 C CA . SER A 1 79 ? 24.656 -10.560 -30.111 1.00 50.22 79 SER A CA 1
ATOM 620 C C . SER A 1 79 ? 26.083 -10.002 -30.228 1.00 50.22 79 SER A C 1
ATOM 622 O O . SER A 1 79 ? 26.614 -9.574 -29.200 1.00 50.22 79 SER A O 1
ATOM 624 N N . PRO A 1 80 ? 26.704 -9.961 -31.424 1.00 59.44 80 PRO A N 1
ATOM 625 C CA . PRO A 1 80 ? 28.034 -9.385 -31.590 1.00 59.44 80 PRO A CA 1
ATOM 626 C C . PRO A 1 80 ? 28.015 -7.872 -31.347 1.00 59.44 80 PRO A C 1
ATOM 628 O O . PRO A 1 80 ? 27.017 -7.191 -31.597 1.00 59.44 80 PRO A O 1
ATOM 631 N N . GLU A 1 81 ? 29.134 -7.343 -30.866 1.00 55.34 81 GLU A N 1
ATOM 632 C CA . GLU A 1 81 ? 29.331 -5.908 -30.681 1.00 55.34 81 GLU A CA 1
ATOM 633 C C . GLU A 1 81 ? 29.616 -5.241 -32.029 1.00 55.34 81 GLU A C 1
ATOM 635 O O . GLU A 1 81 ? 30.680 -5.445 -32.606 1.00 55.34 81 GLU A O 1
ATOM 640 N N . ASN A 1 82 ? 28.678 -4.432 -32.535 1.00 54.72 82 ASN A N 1
ATOM 641 C CA . ASN A 1 82 ? 29.002 -3.403 -33.525 1.00 54.72 82 ASN A CA 1
ATOM 642 C C . ASN A 1 82 ? 27.909 -2.330 -33.652 1.00 54.72 82 ASN A C 1
ATOM 644 O O . ASN A 1 82 ? 26.912 -2.510 -34.350 1.00 54.72 82 ASN A O 1
ATOM 648 N N . SER A 1 83 ? 28.122 -1.196 -32.983 1.00 48.50 83 SER A N 1
ATOM 649 C CA . SER A 1 83 ? 27.662 0.144 -33.387 1.00 48.50 83 SER A CA 1
ATOM 650 C C . SER A 1 83 ? 28.276 1.163 -32.432 1.00 48.50 83 SER A C 1
ATOM 652 O O . SER A 1 83 ? 27.745 1.425 -31.353 1.00 48.50 83 SER A O 1
ATOM 654 N N . CYS A 1 84 ? 29.430 1.713 -32.808 1.00 49.56 84 CYS A N 1
ATOM 655 C CA . CYS A 1 84 ? 30.036 2.824 -32.084 1.00 49.56 84 CYS A CA 1
ATOM 656 C C . CYS A 1 84 ? 29.072 4.025 -32.079 1.00 49.56 84 CYS A C 1
ATOM 658 O O . CYS A 1 84 ? 28.522 4.350 -33.135 1.00 49.56 84 CYS A O 1
ATOM 660 N N . PRO A 1 85 ? 28.905 4.749 -30.959 1.00 47.59 85 PRO A N 1
ATOM 661 C CA . PRO A 1 85 ? 28.402 6.112 -31.021 1.00 47.59 85 PRO A CA 1
ATOM 662 C C . PRO A 1 85 ? 29.490 6.971 -31.677 1.00 47.59 85 PRO A C 1
ATOM 664 O O . PRO A 1 85 ? 30.427 7.414 -31.017 1.00 47.59 85 PRO A O 1
ATOM 667 N N . SER A 1 86 ? 29.409 7.145 -32.997 1.00 44.81 86 SER A N 1
ATOM 668 C CA . SER A 1 86 ? 30.369 7.947 -33.756 1.00 44.81 86 SER A CA 1
ATOM 669 C C . SER A 1 86 ? 30.316 9.405 -33.305 1.00 44.81 86 SER A C 1
ATOM 671 O O . SER A 1 86 ? 29.426 10.154 -33.706 1.00 44.81 86 SER A O 1
ATOM 673 N N . SER A 1 87 ? 31.281 9.810 -32.477 1.00 56.12 87 SER A N 1
ATOM 674 C CA . SER A 1 87 ? 31.509 11.213 -32.134 1.00 56.12 87 SER A CA 1
ATOM 675 C C . SER A 1 87 ? 31.627 12.050 -33.414 1.00 56.12 87 SER A C 1
ATOM 677 O O . SER A 1 87 ? 32.362 11.646 -34.321 1.00 56.12 87 SER A O 1
ATOM 679 N N . PRO A 1 88 ? 30.959 13.214 -33.515 1.00 47.75 88 PRO A N 1
ATOM 680 C CA . PRO A 1 88 ? 31.114 14.084 -34.672 1.00 47.75 88 PRO A CA 1
ATOM 681 C C . PRO A 1 88 ? 32.558 14.593 -34.735 1.00 47.75 88 PRO A C 1
ATOM 683 O O . PRO A 1 88 ? 33.024 15.299 -33.840 1.00 47.75 88 PRO A O 1
ATOM 686 N N . ALA A 1 89 ? 33.281 14.204 -35.785 1.00 39.59 89 ALA A N 1
ATOM 687 C CA . ALA A 1 89 ? 34.659 14.626 -35.993 1.00 39.59 89 ALA A CA 1
ATOM 688 C C . ALA A 1 89 ? 34.736 16.125 -36.334 1.00 39.59 89 ALA A C 1
ATOM 690 O O . ALA A 1 89 ? 33.879 16.671 -37.032 1.00 39.59 89 ALA A O 1
ATOM 691 N N . LEU A 1 90 ? 35.797 16.784 -35.862 1.00 44.03 90 LEU A N 1
ATOM 692 C CA . LEU A 1 90 ? 36.096 18.180 -36.181 1.00 44.03 90 LEU A CA 1
ATOM 693 C C . LEU A 1 90 ? 36.283 18.353 -37.695 1.00 44.03 90 LEU A C 1
ATOM 695 O O . LEU A 1 90 ? 37.181 17.756 -38.287 1.00 44.03 90 LEU A O 1
ATOM 699 N N . SER A 1 91 ? 35.457 19.198 -38.314 1.00 41.78 91 SER A N 1
ATOM 700 C CA . SER A 1 91 ? 35.558 19.524 -39.740 1.00 41.78 91 SER A CA 1
ATOM 701 C C . SER A 1 91 ? 36.768 20.422 -40.015 1.00 41.78 91 SER A C 1
ATOM 703 O O . SER A 1 91 ? 36.664 21.646 -39.998 1.00 41.78 91 SER A O 1
ATOM 705 N N . GLN A 1 92 ? 37.924 19.809 -40.271 1.00 43.75 92 GLN A N 1
ATOM 706 C CA . GLN A 1 92 ? 39.093 20.483 -40.835 1.00 43.75 92 GLN A CA 1
ATOM 707 C C . GLN A 1 92 ? 39.046 20.403 -42.366 1.00 43.75 92 GLN A C 1
ATOM 709 O O . GLN A 1 92 ? 39.439 19.398 -42.955 1.00 43.75 92 GLN A O 1
ATOM 714 N N . SER A 1 93 ? 38.581 21.472 -43.014 1.00 47.31 93 SER A N 1
ATOM 715 C CA . SER A 1 93 ? 38.717 21.636 -44.466 1.00 47.31 93 SER A CA 1
ATOM 716 C C . SER A 1 93 ? 40.113 22.186 -44.798 1.00 47.31 93 SER A C 1
ATOM 718 O O . SER A 1 93 ? 40.462 23.251 -44.283 1.00 47.31 93 SER A O 1
ATOM 720 N N . PRO A 1 94 ? 40.923 21.514 -45.638 1.00 48.34 94 PRO A N 1
ATOM 721 C CA . PRO A 1 94 ? 42.222 22.033 -46.057 1.00 48.34 94 PRO A CA 1
ATOM 722 C C . PRO A 1 94 ? 42.064 23.184 -47.061 1.00 48.34 94 PRO A C 1
ATOM 724 O O . PRO A 1 94 ? 41.135 23.203 -47.867 1.00 48.34 94 PRO A O 1
ATOM 727 N N . ALA A 1 95 ? 42.999 24.132 -47.031 1.00 43.72 95 ALA A N 1
ATOM 728 C CA . ALA A 1 95 ? 43.064 25.252 -47.968 1.00 43.72 95 ALA A CA 1
ATOM 729 C C . ALA A 1 95 ? 44.070 24.98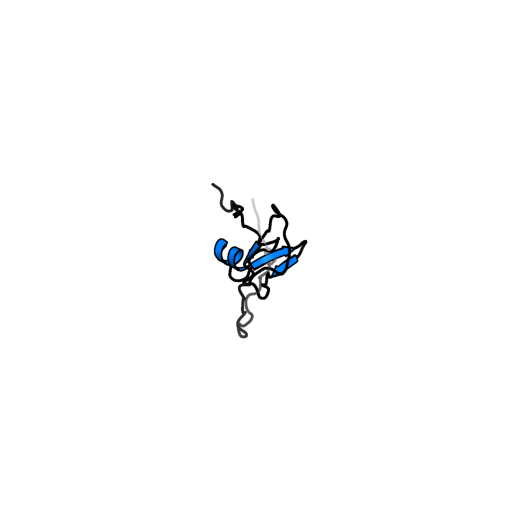6 -49.100 1.00 43.72 95 ALA A C 1
ATOM 731 O O . ALA A 1 95 ? 45.052 24.283 -48.875 1.00 43.72 95 ALA A O 1
ATOM 732 N N . THR A 1 96 ? 43.891 25.643 -50.255 1.00 39.81 96 THR A N 1
ATOM 733 C CA . THR A 1 96 ? 44.987 26.321 -50.980 1.00 39.81 96 THR A CA 1
ATOM 734 C C . THR A 1 96 ? 44.446 27.282 -52.061 1.00 39.81 96 THR A C 1
ATOM 736 O O . THR A 1 96 ? 43.370 27.049 -52.597 1.00 39.81 96 THR A O 1
ATOM 739 N N . THR A 1 97 ? 45.196 28.365 -52.319 1.00 42.88 97 THR A N 1
ATOM 740 C CA . THR A 1 97 ? 45.384 29.156 -53.575 1.00 42.88 97 THR A CA 1
ATOM 741 C C . THR A 1 97 ? 44.431 28.967 -54.781 1.00 42.88 97 THR A C 1
ATOM 743 O O . THR A 1 97 ? 44.190 27.830 -55.171 1.00 42.88 97 THR A O 1
ATOM 746 N N . ALA A 1 98 ? 44.034 29.974 -55.580 1.00 41.44 98 ALA A N 1
ATOM 747 C CA . ALA A 1 98 ? 44.158 31.455 -55.603 1.00 41.44 98 ALA A CA 1
ATOM 748 C C . ALA A 1 98 ? 43.275 31.972 -56.809 1.00 41.44 98 ALA A C 1
ATOM 750 O O . ALA A 1 98 ? 42.418 31.204 -57.239 1.00 41.44 98 ALA A O 1
ATOM 751 N N . GLU A 1 99 ? 43.330 33.166 -57.437 1.00 39.38 99 GLU A N 1
ATOM 752 C CA . GLU A 1 99 ? 44.139 34.404 -57.334 1.00 39.38 99 G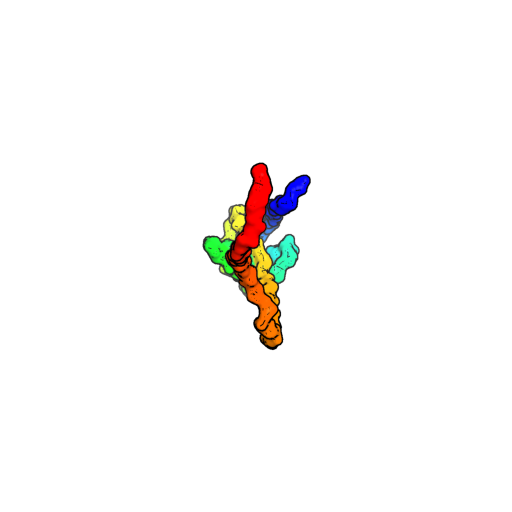LU A CA 1
ATOM 753 C C . GLU A 1 99 ? 43.447 35.603 -58.063 1.00 39.38 99 GLU A C 1
ATOM 755 O O . GLU A 1 99 ? 42.452 35.404 -58.750 1.00 39.38 99 GLU A O 1
ATOM 760 N N . ALA A 1 100 ? 44.034 36.807 -57.950 1.00 47.81 100 ALA A N 1
ATOM 761 C CA . ALA A 1 100 ? 44.039 37.957 -58.889 1.00 47.81 100 ALA A CA 1
ATOM 762 C C . ALA A 1 100 ? 42.744 38.629 -59.448 1.00 47.81 100 ALA A C 1
ATOM 764 O O . ALA A 1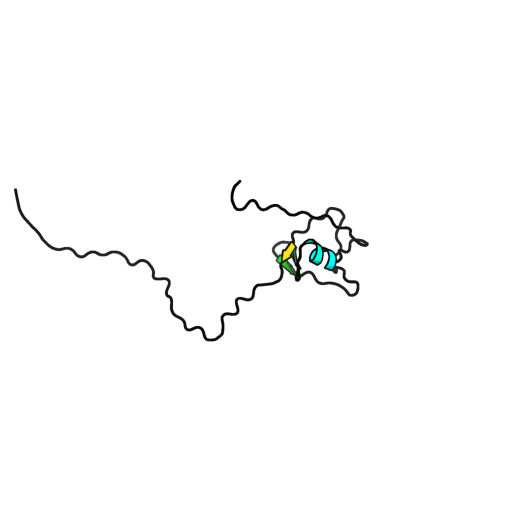 100 ? 42.032 38.070 -60.273 1.00 47.81 100 ALA A O 1
ATOM 765 N N . SER A 1 101 ? 42.663 39.950 -59.186 1.00 52.78 101 SER A N 1
ATOM 766 C CA . SER A 1 101 ? 42.118 41.034 -60.049 1.00 52.78 101 SER A CA 1
ATOM 767 C C . SER A 1 101 ? 40.597 41.122 -60.317 1.00 52.78 101 SER A C 1
ATOM 769 O O . SER A 1 101 ? 39.891 40.122 -60.345 1.00 52.78 101 SER A O 1
ATOM 771 N N . VAL A 1 102 ? 40.016 42.314 -60.547 1.00 44.84 102 VAL A N 1
ATOM 772 C CA . VAL A 1 102 ? 40.572 43.694 -60.636 1.00 44.84 102 VAL A CA 1
ATOM 773 C C . VAL A 1 102 ? 40.032 44.560 -59.498 1.00 44.84 102 VAL A C 1
ATOM 775 O O . VAL A 1 102 ? 38.796 44.558 -59.317 1.00 44.84 102 VAL A O 1
#

InterPro domains:
  IPR028041 WD repeat and coiled-coil-containing protein family [PF15390] (2-65)
  IPR028041 WD repeat and coiled-coil-containing protein family [PTHR14897] (7-82)